Protein AF-A0A1B9MGU3-F1 (afdb_monomer_lite)

pLDDT: mean 87.05, std 15.11, range [39.75, 97.69]

Radius of gyration: 15.38 Å; chains: 1; bounding box: 51×28×33 Å

Foldseek 3Di:
DDKDADPQRKIKDWDAPDPPDPQTAWIWIDGDPDDIWIWGFDADPVSHTAFIATPVRDTQKGWDADPVRHTPDIDGDDDPCPDPPPPPDD

Sequence (90 aa):
MIQETGTNQHSSLYIYTDQNSYEPLARIDKRGSEDEEIFYFHTDLNGAPEELIVASGDIVWECSYQLWGKRIHEIEHESISRTSDIRDNI

Structure (mmCIF, N/CA/C/O backbone):
data_AF-A0A1B9MGU3-F1
#
_entry.id   AF-A0A1B9MGU3-F1
#
loop_
_atom_site.group_PDB
_atom_site.id
_atom_site.type_symbol
_atom_site.label_atom_id
_atom_site.label_alt_id
_atom_site.label_comp_id
_atom_site.label_asym_id
_atom_site.label_entity_id
_atom_site.label_seq_id
_atom_site.pdbx_PDB_ins_code
_atom_site.Cartn_x
_atom_site.Cartn_y
_atom_site.Cartn_z
_atom_site.occupancy
_atom_site.B_iso_or_equiv
_atom_site.auth_seq_id
_atom_site.auth_comp_id
_atom_site.auth_asym_id
_atom_site.auth_atom_id
_atom_site.pdbx_PDB_model_num
ATOM 1 N N . MET A 1 1 ? 2.888 -10.432 7.851 1.00 87.69 1 MET A N 1
ATOM 2 C CA . MET A 1 1 ? 2.094 -9.248 8.246 1.00 87.69 1 MET A CA 1
ATOM 3 C C . MET A 1 1 ? 2.973 -8.348 9.089 1.00 87.69 1 MET A C 1
ATOM 5 O O . MET A 1 1 ? 3.730 -8.874 9.901 1.00 87.69 1 MET A O 1
ATOM 9 N N . ILE A 1 2 ? 2.898 -7.037 8.880 1.00 93.00 2 ILE A N 1
ATOM 10 C CA . ILE A 1 2 ? 3.652 -6.021 9.630 1.00 93.00 2 ILE A CA 1
ATOM 11 C C . ILE A 1 2 ? 2.649 -5.002 10.165 1.00 93.00 2 ILE A C 1
ATOM 13 O O . ILE A 1 2 ? 1.735 -4.622 9.441 1.00 93.00 2 ILE A O 1
ATOM 17 N N . GLN A 1 3 ? 2.805 -4.580 11.420 1.00 93.69 3 GLN A N 1
ATOM 18 C CA . GLN A 1 3 ? 1.980 -3.533 12.016 1.00 93.69 3 GLN A CA 1
ATOM 19 C C . GLN A 1 3 ? 2.830 -2.303 12.320 1.00 93.69 3 GLN A C 1
ATOM 21 O O . GLN A 1 3 ? 3.876 -2.403 12.963 1.00 93.69 3 GLN A O 1
ATOM 26 N N . GLU A 1 4 ? 2.334 -1.145 11.911 1.00 94.06 4 GLU A N 1
ATOM 27 C CA . GLU A 1 4 ? 2.868 0.163 12.260 1.00 94.06 4 GLU A CA 1
ATOM 28 C C . GLU A 1 4 ? 1.900 0.848 13.226 1.00 94.06 4 GLU A C 1
ATOM 30 O O . GLU A 1 4 ? 0.681 0.763 13.080 1.00 94.06 4 GLU A O 1
ATOM 35 N N . THR A 1 5 ? 2.428 1.503 14.260 1.00 92.44 5 THR A N 1
ATOM 36 C CA . THR A 1 5 ? 1.626 2.291 15.207 1.00 92.44 5 THR A CA 1
ATOM 37 C C . THR A 1 5 ? 2.157 3.714 15.220 1.00 92.44 5 THR A C 1
ATOM 39 O O . THR A 1 5 ? 3.307 3.955 15.587 1.00 92.44 5 THR A O 1
ATOM 42 N N . GLY A 1 6 ? 1.318 4.645 14.781 1.00 85.69 6 GLY A N 1
ATOM 43 C CA . GLY A 1 6 ? 1.597 6.071 14.764 1.00 85.69 6 GLY A CA 1
ATOM 44 C C . GLY A 1 6 ? 1.177 6.770 16.057 1.00 85.69 6 GLY A C 1
ATOM 45 O O . GLY A 1 6 ? 0.744 6.164 17.039 1.00 85.69 6 GLY A O 1
ATOM 46 N N . THR A 1 7 ? 1.288 8.095 16.055 1.00 83.50 7 THR A N 1
ATOM 47 C CA . THR A 1 7 ? 0.726 8.939 17.115 1.00 83.50 7 THR A CA 1
ATOM 48 C C . THR A 1 7 ? -0.807 8.987 17.005 1.00 83.50 7 THR A C 1
ATOM 50 O O . THR A 1 7 ? -1.384 8.608 15.989 1.00 83.50 7 THR A O 1
ATOM 53 N N . ASN A 1 8 ? -1.496 9.440 18.058 1.00 82.75 8 ASN A N 1
ATOM 54 C CA . ASN A 1 8 ? -2.960 9.609 18.070 1.00 82.75 8 ASN A CA 1
ATOM 55 C C . ASN A 1 8 ? -3.777 8.324 17.831 1.00 82.75 8 ASN A C 1
ATOM 57 O O . ASN A 1 8 ? -4.841 8.381 17.221 1.00 82.75 8 ASN A O 1
ATOM 61 N N . GLN A 1 9 ? -3.303 7.179 18.336 1.00 86.12 9 GLN A N 1
ATOM 62 C CA . GLN A 1 9 ? -4.002 5.886 18.227 1.00 86.12 9 GLN A CA 1
ATOM 63 C C . GLN A 1 9 ? -4.268 5.459 16.773 1.00 86.12 9 GLN A C 1
ATOM 65 O O . GLN A 1 9 ? -5.234 4.748 16.503 1.00 86.12 9 GLN A O 1
ATOM 70 N N . HIS A 1 10 ? -3.423 5.909 15.843 1.00 92.31 10 HIS A N 1
ATOM 71 C CA . HIS A 1 10 ? -3.441 5.443 14.467 1.00 92.31 10 HIS A CA 1
ATOM 72 C C . HIS A 1 10 ? -2.586 4.179 14.341 1.00 92.31 10 HIS A C 1
ATOM 74 O O . HIS A 1 10 ? -1.438 4.164 14.795 1.00 92.31 10 HIS A O 1
ATOM 80 N N . SER A 1 11 ? -3.112 3.123 13.730 1.00 94.69 11 SER A N 1
ATOM 81 C CA . SER A 1 11 ? -2.338 1.925 13.408 1.00 94.69 11 SER A CA 1
ATOM 82 C C . SER A 1 11 ? -2.671 1.406 12.022 1.00 94.69 11 SER A C 1
ATOM 84 O O . SER A 1 11 ? -3.844 1.373 11.662 1.00 94.69 11 SER A O 1
ATOM 86 N N . SER A 1 12 ? -1.649 0.921 11.325 1.00 95.88 12 SER A N 1
ATOM 87 C CA . SER A 1 12 ? -1.761 0.330 9.994 1.00 95.88 12 SER A CA 1
ATOM 88 C C . SER A 1 12 ? -1.232 -1.099 10.022 1.00 95.88 12 SER A C 1
ATOM 90 O O . SER A 1 12 ? -0.123 -1.350 10.501 1.00 95.88 12 SER A O 1
ATOM 92 N N . LEU A 1 13 ? -2.018 -2.049 9.525 1.00 96.56 13 LEU A N 1
ATOM 93 C CA . LEU A 1 13 ? -1.648 -3.457 9.410 1.00 96.56 13 LEU A CA 1
ATOM 94 C C . LEU A 1 13 ? -1.496 -3.833 7.938 1.00 96.56 13 LEU A C 1
ATOM 96 O O . LEU A 1 13 ? -2.470 -3.833 7.192 1.00 96.56 13 LEU A O 1
ATOM 100 N N . TYR A 1 14 ? -0.282 -4.200 7.540 1.00 95.50 14 TYR A N 1
ATOM 101 C CA . TYR A 1 14 ? 0.050 -4.611 6.182 1.00 95.50 14 TYR A CA 1
ATOM 102 C C . TYR A 1 14 ? 0.008 -6.133 6.042 1.00 95.50 14 TYR A C 1
ATOM 104 O O . TYR A 1 14 ? 0.647 -6.885 6.797 1.00 95.50 14 TYR A O 1
ATOM 112 N N . ILE A 1 15 ? -0.742 -6.582 5.042 1.00 95.81 15 ILE A N 1
ATOM 113 C CA . ILE A 1 15 ? -0.888 -7.973 4.621 1.00 95.81 15 ILE A CA 1
ATOM 114 C C . ILE A 1 15 ? -0.101 -8.144 3.323 1.00 95.81 15 ILE A C 1
ATOM 116 O O . ILE A 1 15 ? -0.206 -7.313 2.428 1.00 95.81 15 ILE A O 1
ATOM 120 N N . TYR A 1 16 ? 0.675 -9.221 3.227 1.00 94.25 16 TYR A N 1
ATOM 121 C CA . TYR A 1 16 ? 1.535 -9.534 2.082 1.00 94.25 16 TYR A CA 1
ATOM 122 C C . TYR A 1 16 ? 1.071 -10.830 1.422 1.00 94.25 16 TYR A C 1
ATOM 124 O O . TYR A 1 16 ? 0.419 -11.648 2.080 1.00 94.25 16 TYR A O 1
ATOM 132 N N . THR A 1 17 ? 1.398 -11.010 0.142 1.00 91.88 17 THR A N 1
ATOM 133 C CA . THR A 1 17 ? 0.919 -12.143 -0.670 1.00 91.88 17 THR A CA 1
ATOM 134 C C . THR A 1 17 ? 1.412 -13.501 -0.164 1.00 91.88 17 THR A C 1
ATOM 136 O O . THR A 1 17 ? 0.657 -14.474 -0.185 1.00 91.88 17 THR A O 1
ATOM 139 N N . ASP A 1 18 ? 2.631 -13.570 0.373 1.00 89.69 18 ASP A N 1
ATOM 140 C CA . ASP A 1 18 ? 3.180 -14.769 1.006 1.00 89.69 18 ASP A CA 1
ATOM 141 C C . ASP A 1 18 ? 4.189 -14.438 2.130 1.00 89.69 18 ASP A C 1
ATOM 143 O O . ASP A 1 18 ? 4.413 -13.279 2.474 1.00 89.69 18 ASP A O 1
ATOM 147 N N . GLN A 1 19 ? 4.758 -15.464 2.775 1.00 84.50 19 GLN A N 1
ATOM 148 C CA . GLN A 1 19 ? 5.667 -15.297 3.922 1.00 84.50 19 GLN A CA 1
ATOM 149 C C . GLN A 1 19 ? 7.066 -14.772 3.554 1.00 84.50 19 GLN A C 1
ATOM 151 O O . GLN A 1 19 ? 7.769 -14.273 4.430 1.00 84.50 19 GLN A O 1
ATOM 156 N N . ASN A 1 20 ? 7.473 -14.907 2.293 1.00 86.44 20 ASN A N 1
ATOM 157 C CA . ASN A 1 20 ? 8.796 -14.559 1.776 1.00 86.44 20 ASN A CA 1
ATOM 158 C C . ASN A 1 20 ? 8.753 -13.415 0.745 1.00 86.44 20 ASN A C 1
ATOM 160 O O . ASN A 1 20 ? 9.797 -13.048 0.204 1.00 86.44 20 ASN A O 1
ATOM 164 N N . SER A 1 21 ? 7.572 -12.861 0.480 1.00 84.50 21 SER A N 1
ATOM 165 C CA . SER A 1 21 ? 7.344 -11.739 -0.418 1.00 84.50 21 SER A CA 1
ATOM 166 C C . SER A 1 21 ? 7.113 -10.448 0.363 1.00 84.50 21 SER A C 1
ATOM 168 O O . SER A 1 21 ? 6.513 -10.433 1.438 1.00 84.50 21 SER A O 1
ATOM 170 N N . TYR A 1 22 ? 7.592 -9.349 -0.212 1.00 87.25 22 TYR A N 1
ATOM 171 C CA . TYR A 1 22 ? 7.301 -7.991 0.246 1.00 87.25 22 TYR A CA 1
ATOM 172 C C . TYR A 1 22 ? 6.227 -7.315 -0.609 1.00 87.25 22 TYR A C 1
ATOM 174 O O . TYR A 1 22 ? 5.965 -6.131 -0.422 1.00 87.25 22 TYR A O 1
ATOM 182 N N . GLU A 1 23 ? 5.600 -8.052 -1.527 1.00 92.75 23 GLU A N 1
ATOM 183 C CA . GLU A 1 23 ? 4.481 -7.562 -2.322 1.00 92.75 23 GLU A CA 1
ATOM 184 C C . GLU A 1 23 ? 3.252 -7.366 -1.417 1.00 92.75 23 GLU A C 1
ATOM 186 O O . GLU A 1 23 ? 2.749 -8.337 -0.827 1.00 92.75 23 GLU A O 1
ATOM 191 N N . PRO A 1 24 ? 2.789 -6.118 -1.238 1.00 94.44 24 PRO A N 1
ATOM 192 C CA . PRO A 1 24 ? 1.657 -5.838 -0.378 1.00 94.44 24 PRO A CA 1
ATOM 193 C C . PRO A 1 24 ? 0.358 -6.272 -1.065 1.00 94.44 24 PRO A C 1
ATOM 195 O O . PRO A 1 24 ? 0.142 -6.013 -2.241 1.00 94.44 24 PRO A O 1
ATOM 198 N N . LEU A 1 25 ? -0.527 -6.908 -0.304 1.00 95.56 25 LEU A N 1
ATOM 199 C CA . LEU A 1 25 ? -1.868 -7.292 -0.743 1.00 95.56 25 LEU A CA 1
ATOM 200 C C . LEU A 1 25 ? -2.910 -6.280 -0.258 1.00 95.56 25 LEU A C 1
ATOM 202 O O . LEU A 1 25 ? -3.759 -5.826 -1.021 1.00 95.56 25 LEU A O 1
ATOM 206 N N . ALA A 1 26 ? -2.853 -5.935 1.029 1.00 97.06 26 ALA A N 1
ATOM 207 C CA . ALA A 1 26 ? -3.826 -5.053 1.658 1.00 97.06 26 ALA A CA 1
ATOM 208 C C . ALA A 1 26 ? -3.229 -4.295 2.849 1.00 97.06 26 ALA A C 1
ATOM 210 O O . ALA A 1 26 ? -2.273 -4.760 3.481 1.00 97.06 26 ALA A O 1
ATOM 211 N N . ARG A 1 27 ? -3.831 -3.151 3.178 1.00 96.62 27 ARG A N 1
ATOM 212 C CA . ARG A 1 27 ? -3.578 -2.378 4.400 1.00 96.62 27 ARG A CA 1
ATOM 213 C C . ARG A 1 27 ? -4.888 -2.201 5.155 1.00 96.62 27 ARG A C 1
ATOM 215 O O . ARG A 1 27 ? -5.902 -1.880 4.546 1.00 96.62 27 ARG A O 1
ATOM 222 N N . ILE A 1 28 ? -4.862 -2.403 6.465 1.00 96.44 28 ILE A N 1
ATOM 223 C CA . ILE A 1 28 ? -5.987 -2.087 7.348 1.00 96.44 28 ILE A CA 1
ATOM 224 C C . ILE A 1 28 ? -5.566 -0.925 8.233 1.00 96.44 28 ILE A C 1
ATOM 226 O O . ILE A 1 28 ? -4.629 -1.079 9.019 1.00 96.44 28 ILE A O 1
ATOM 230 N N . ASP A 1 29 ? -6.251 0.206 8.110 1.00 94.56 29 ASP A N 1
ATOM 231 C CA . ASP A 1 29 ? -6.027 1.374 8.953 1.00 94.56 29 ASP A CA 1
ATOM 232 C C . ASP A 1 29 ? -7.088 1.453 10.047 1.00 94.56 29 ASP A C 1
ATOM 234 O O . ASP A 1 29 ? -8.269 1.172 9.840 1.00 94.56 29 ASP A O 1
ATOM 238 N N . LYS A 1 30 ? -6.649 1.840 11.243 1.00 94.06 30 LYS A N 1
ATOM 239 C CA . LYS A 1 30 ? -7.508 2.062 12.403 1.00 94.06 30 LYS A CA 1
ATOM 240 C C . LYS A 1 30 ? -7.124 3.351 13.090 1.00 94.06 30 LYS A C 1
ATOM 242 O O . LYS A 1 30 ? -5.950 3.551 13.412 1.00 94.06 30 LYS A O 1
ATOM 247 N N . ARG A 1 31 ? -8.117 4.188 13.386 1.00 91.56 31 ARG A N 1
ATOM 248 C CA . ARG A 1 31 ? -7.922 5.463 14.074 1.00 91.56 31 ARG A CA 1
ATOM 249 C C . ARG A 1 31 ? -8.771 5.542 15.338 1.00 91.56 31 ARG A C 1
ATOM 251 O O . ARG A 1 31 ? -9.963 5.823 15.297 1.00 91.56 31 ARG A O 1
ATOM 258 N N . GLY A 1 32 ? -8.143 5.324 16.491 1.00 88.38 32 GLY A N 1
ATOM 259 C CA . GLY A 1 32 ? -8.830 5.395 17.783 1.00 88.38 32 GLY A CA 1
ATOM 260 C C . GLY A 1 32 ? -10.039 4.456 17.854 1.00 88.38 32 GLY A C 1
ATOM 261 O O . GLY A 1 32 ? -9.876 3.236 17.820 1.00 88.38 32 GLY A O 1
ATOM 262 N N . SER A 1 33 ? -11.239 5.031 17.981 1.00 88.00 33 SER A N 1
ATOM 263 C CA . SER A 1 33 ? -12.514 4.305 18.053 1.00 88.00 33 SER A CA 1
ATOM 264 C C . SER A 1 33 ? -13.296 4.263 16.736 1.00 88.00 33 SER A C 1
ATOM 266 O O . SER A 1 33 ? -14.446 3.835 16.754 1.00 88.00 33 SER A O 1
ATOM 268 N N . GLU A 1 34 ? -12.731 4.767 15.637 1.00 89.62 34 GLU A N 1
ATOM 269 C CA . GLU A 1 34 ? -13.340 4.661 14.307 1.00 89.62 34 GLU A CA 1
ATOM 270 C C . GLU A 1 34 ? -13.325 3.204 13.818 1.00 89.62 34 GLU A C 1
ATOM 272 O O . GLU A 1 34 ? -12.533 2.378 14.295 1.00 89.62 34 GLU A O 1
ATOM 277 N N . ASP A 1 35 ? -14.220 2.899 12.877 1.00 91.12 35 ASP A N 1
ATOM 278 C CA . ASP A 1 35 ? -14.233 1.608 12.194 1.00 91.12 35 ASP A CA 1
ATOM 279 C C . ASP A 1 35 ? -12.940 1.415 11.386 1.00 91.12 35 ASP A C 1
ATOM 281 O O . ASP A 1 35 ? -12.289 2.370 10.962 1.00 91.12 35 ASP A O 1
ATOM 285 N N . GLU A 1 36 ? -12.553 0.156 11.200 1.00 93.62 36 GLU A N 1
ATOM 286 C CA . GLU A 1 36 ? -11.361 -0.197 10.430 1.00 93.62 36 GLU A CA 1
ATOM 287 C C . GLU A 1 36 ? -11.615 0.011 8.932 1.00 93.62 36 GLU A C 1
ATOM 289 O O . GLU A 1 36 ? -12.633 -0.436 8.397 1.00 93.62 36 GLU A O 1
ATOM 294 N N . GLU A 1 37 ? -10.671 0.655 8.248 1.00 94.19 37 GLU A N 1
ATOM 295 C CA . GLU A 1 37 ? -10.720 0.875 6.804 1.00 94.19 37 GLU A CA 1
ATOM 296 C C . GLU A 1 37 ? -9.748 -0.072 6.098 1.00 94.19 37 GLU A C 1
ATOM 298 O O . GLU A 1 37 ? -8.581 -0.185 6.475 1.00 94.19 37 GLU A O 1
ATOM 303 N N . ILE A 1 38 ? -10.242 -0.782 5.081 1.00 95.75 38 ILE A N 1
ATOM 304 C CA . ILE A 1 38 ? -9.458 -1.758 4.320 1.00 95.75 38 ILE A CA 1
ATOM 305 C C . ILE A 1 38 ? -9.143 -1.185 2.945 1.00 95.75 38 ILE A C 1
ATOM 307 O O . ILE A 1 38 ? -10.048 -0.826 2.186 1.00 95.75 38 ILE A O 1
ATOM 311 N N . PHE A 1 39 ? -7.857 -1.204 2.616 1.00 97.06 39 PHE A N 1
ATOM 312 C CA . PHE A 1 39 ? -7.318 -0.828 1.323 1.00 97.06 39 PHE A CA 1
ATOM 313 C C . PHE A 1 39 ? -6.648 -2.020 0.645 1.00 97.06 39 PHE A C 1
ATOM 315 O O . PHE A 1 39 ? -6.028 -2.852 1.315 1.00 97.06 39 PHE A O 1
ATOM 322 N N . TYR A 1 40 ? -6.710 -2.069 -0.681 1.00 97.69 40 TYR A N 1
ATOM 323 C CA . TYR A 1 40 ? -6.076 -3.096 -1.505 1.00 97.69 40 TYR A CA 1
ATOM 324 C C . TYR A 1 40 ? -5.053 -2.462 -2.438 1.00 97.69 40 TYR A C 1
ATOM 326 O O . TYR A 1 40 ? -5.320 -1.422 -3.039 1.00 97.69 40 TYR A O 1
ATOM 334 N N . PHE A 1 41 ? -3.886 -3.091 -2.545 1.00 97.50 41 PHE A N 1
ATOM 335 C CA . PHE A 1 41 ? -2.834 -2.641 -3.448 1.00 97.50 41 PHE A CA 1
ATOM 336 C C . PHE A 1 41 ? -2.979 -3.306 -4.814 1.00 97.50 41 PHE A C 1
ATOM 338 O O . PHE A 1 41 ? -3.227 -4.508 -4.901 1.00 97.50 41 PHE A O 1
ATOM 345 N N . HIS A 1 42 ? -2.754 -2.527 -5.866 1.00 97.00 42 HIS A N 1
ATOM 346 C CA . HIS A 1 42 ? -2.428 -3.037 -7.191 1.00 97.00 42 HIS A CA 1
ATOM 347 C C . HIS A 1 42 ? -0.952 -2.754 -7.456 1.00 97.00 42 HIS A C 1
ATOM 349 O O . HIS A 1 42 ? -0.487 -1.631 -7.261 1.00 97.00 42 HIS A O 1
ATOM 355 N N . THR A 1 43 ? -0.208 -3.785 -7.840 1.00 94.88 43 THR A N 1
ATOM 356 C CA . THR A 1 43 ? 1.250 -3.758 -7.973 1.00 94.88 43 THR A CA 1
ATOM 357 C C . THR A 1 43 ? 1.682 -4.032 -9.412 1.00 94.88 43 THR A C 1
ATOM 359 O O . THR A 1 43 ? 1.073 -4.841 -10.115 1.00 94.88 43 THR A O 1
ATOM 362 N N . ASP A 1 44 ? 2.771 -3.392 -9.839 1.00 91.44 44 ASP A N 1
ATOM 363 C CA . ASP A 1 44 ? 3.517 -3.791 -11.037 1.00 91.44 44 ASP A CA 1
ATOM 364 C C . ASP A 1 44 ? 4.227 -5.143 -10.792 1.00 91.44 44 ASP A C 1
ATOM 366 O O . ASP A 1 44 ? 4.385 -5.602 -9.658 1.00 91.44 44 ASP A O 1
ATOM 370 N N . LEU A 1 45 ? 4.724 -5.781 -11.853 1.00 87.62 45 LEU A N 1
ATOM 371 C CA . LEU A 1 45 ? 5.403 -7.082 -11.855 1.00 87.62 45 LEU A CA 1
ATOM 372 C C . LEU A 1 45 ? 6.594 -7.181 -10.891 1.00 87.62 45 LEU A C 1
ATOM 374 O O . LEU A 1 45 ? 6.991 -8.281 -10.511 1.00 87.62 45 LEU A O 1
ATOM 378 N N . ASN A 1 46 ? 7.210 -6.054 -10.536 1.00 87.44 46 ASN A N 1
ATOM 379 C CA . ASN A 1 46 ? 8.321 -5.994 -9.584 1.00 87.44 46 ASN A CA 1
ATOM 380 C C . ASN A 1 46 ? 7.867 -5.772 -8.124 1.00 87.44 46 ASN A C 1
ATOM 382 O O . ASN A 1 46 ? 8.722 -5.640 -7.247 1.00 87.44 46 ASN A O 1
ATOM 386 N N . GLY A 1 47 ? 6.557 -5.718 -7.868 1.00 88.88 47 GLY A N 1
ATOM 387 C CA . GLY A 1 47 ? 5.956 -5.467 -6.559 1.00 88.88 47 GLY A CA 1
ATOM 388 C C . GLY A 1 47 ? 5.837 -3.987 -6.180 1.00 88.88 47 GLY A C 1
ATOM 389 O O . GLY A 1 47 ? 5.480 -3.693 -5.039 1.00 88.88 47 GLY A O 1
ATOM 390 N N . ALA A 1 48 ? 6.147 -3.047 -7.082 1.00 92.00 48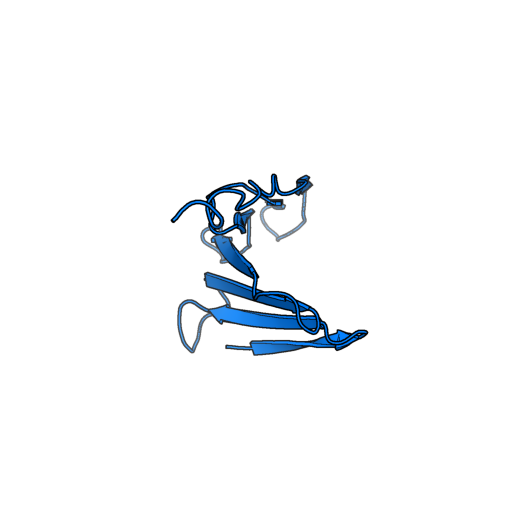 ALA 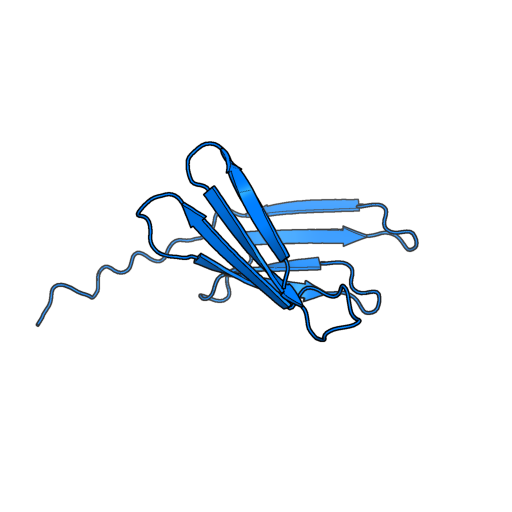A N 1
ATOM 391 C CA . ALA A 1 48 ? 5.942 -1.622 -6.833 1.00 92.00 48 ALA A CA 1
ATOM 392 C C . ALA A 1 48 ? 4.434 -1.300 -6.820 1.00 92.00 48 ALA A C 1
ATOM 394 O O . ALA A 1 48 ? 3.743 -1.668 -7.766 1.00 92.00 48 ALA A O 1
ATOM 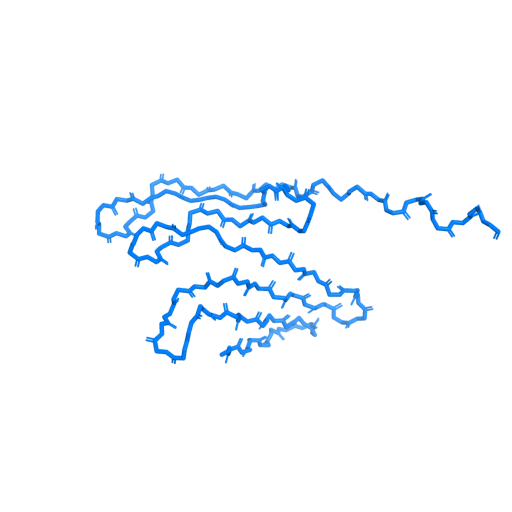395 N N . PRO A 1 49 ? 3.906 -0.636 -5.777 1.00 95.00 49 PRO A N 1
ATOM 396 C CA . PRO A 1 49 ? 2.483 -0.318 -5.693 1.00 95.00 49 PRO A CA 1
ATOM 397 C C . PRO A 1 49 ? 2.117 0.801 -6.673 1.00 95.00 49 PRO A C 1
ATOM 399 O O . PRO A 1 49 ? 2.634 1.904 -6.550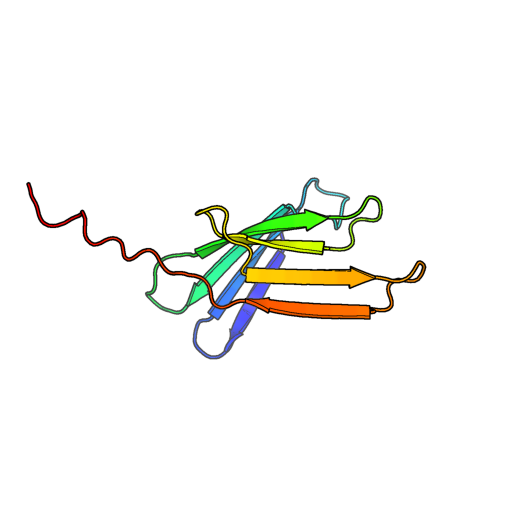 1.00 95.00 49 PRO A O 1
ATOM 402 N N . GLU A 1 50 ? 1.218 0.538 -7.616 1.00 97.00 50 GLU A N 1
ATOM 403 C CA . GLU A 1 50 ? 0.740 1.521 -8.597 1.00 97.00 50 GLU A CA 1
ATOM 404 C C . GLU A 1 50 ? -0.583 2.162 -8.185 1.00 97.00 50 GLU A C 1
ATOM 406 O O . GLU A 1 50 ? -0.789 3.338 -8.461 1.00 97.00 50 GLU A O 1
ATOM 411 N N . GLU A 1 51 ? -1.458 1.438 -7.485 1.00 97.69 51 GLU A N 1
ATOM 412 C CA . GLU A 1 51 ? -2.741 1.972 -7.015 1.00 97.69 51 GLU A CA 1
ATOM 413 C C . GLU A 1 51 ? -3.067 1.458 -5.609 1.00 97.69 51 GLU A C 1
ATOM 415 O O . GLU A 1 51 ? -2.696 0.344 -5.217 1.00 97.69 51 GLU A O 1
ATOM 420 N N . LEU A 1 52 ? -3.800 2.274 -4.857 1.00 97.31 52 LEU A N 1
ATOM 421 C CA . LEU A 1 52 ? -4.443 1.912 -3.604 1.00 97.31 52 LEU A CA 1
ATOM 422 C C . LEU A 1 52 ? -5.942 2.166 -3.751 1.00 97.31 52 LEU A C 1
ATOM 424 O O . LEU A 1 52 ? -6.357 3.297 -4.016 1.00 97.31 52 LEU A O 1
ATOM 428 N N . ILE A 1 53 ? -6.745 1.124 -3.557 1.00 97.06 53 ILE A N 1
ATOM 429 C CA . ILE A 1 53 ? -8.204 1.203 -3.662 1.00 97.06 53 ILE A CA 1
ATOM 430 C C . ILE A 1 53 ? -8.867 0.906 -2.322 1.00 97.06 53 ILE A C 1
ATOM 432 O O . ILE A 1 53 ? -8.405 0.052 -1.564 1.00 97.06 53 ILE A O 1
ATOM 436 N N . VAL A 1 54 ? -9.974 1.583 -2.038 1.00 95.19 54 VAL A N 1
ATOM 437 C CA . VAL A 1 54 ? -10.845 1.252 -0.899 1.00 95.19 54 VAL A CA 1
ATOM 438 C C . VAL A 1 54 ? -11.787 0.102 -1.246 1.00 95.19 54 VAL A C 1
ATOM 440 O O . VAL A 1 54 ? -11.961 -0.269 -2.406 1.00 95.19 54 VAL A O 1
ATOM 443 N N . ALA A 1 55 ? -12.460 -0.453 -0.237 1.00 91.69 55 ALA A N 1
ATOM 444 C CA . ALA A 1 55 ? -13.409 -1.552 -0.415 1.00 91.69 55 ALA A CA 1
ATOM 445 C C . ALA A 1 55 ? -14.579 -1.257 -1.384 1.00 91.69 55 ALA A C 1
ATOM 447 O O . ALA A 1 55 ? -15.173 -2.199 -1.908 1.00 91.69 55 ALA A O 1
ATOM 448 N N . SER A 1 56 ? -14.919 0.013 -1.642 1.00 91.12 56 SER A N 1
ATOM 449 C CA . SER A 1 56 ? -15.917 0.393 -2.658 1.00 91.12 56 SER A CA 1
ATOM 450 C C . SER A 1 56 ? -15.419 0.234 -4.100 1.00 91.12 56 SER A C 1
ATOM 452 O O . SER A 1 56 ? -16.238 0.244 -5.019 1.00 91.12 56 SER A O 1
ATOM 454 N N . GLY A 1 57 ? -14.108 0.065 -4.295 1.00 92.06 57 GLY A N 1
ATOM 455 C CA . GLY A 1 57 ? -13.444 0.030 -5.597 1.00 92.06 57 GLY A CA 1
ATOM 456 C C . GLY A 1 57 ? -12.961 1.395 -6.093 1.00 92.06 57 GLY A C 1
ATOM 457 O O . GLY A 1 57 ? -12.469 1.475 -7.215 1.00 92.06 57 GLY A O 1
ATOM 458 N N . ASP A 1 58 ? -13.096 2.456 -5.294 1.00 95.44 58 ASP A N 1
ATOM 459 C CA . ASP A 1 58 ? -12.578 3.780 -5.645 1.00 95.44 58 ASP A CA 1
ATOM 460 C C . ASP A 1 58 ? -11.059 3.848 -5.396 1.00 95.44 58 ASP A C 1
ATOM 462 O O . ASP A 1 58 ? -10.568 3.373 -4.367 1.00 95.44 58 ASP A O 1
ATOM 466 N N . ILE A 1 59 ? -10.319 4.449 -6.333 1.00 95.75 59 ILE A N 1
ATOM 467 C CA . ILE A 1 59 ? -8.881 4.723 -6.190 1.00 95.75 59 ILE A CA 1
ATOM 468 C C . ILE A 1 59 ? -8.703 5.916 -5.254 1.00 95.75 59 ILE A C 1
ATOM 470 O O . ILE A 1 59 ? -9.310 6.967 -5.459 1.00 95.75 59 ILE A O 1
ATOM 474 N N . VAL A 1 60 ? -7.858 5.748 -4.239 1.00 96.38 60 VAL A N 1
ATOM 475 C CA . VAL A 1 60 ? -7.529 6.789 -3.249 1.00 96.38 60 VAL A CA 1
ATOM 476 C C . VAL A 1 60 ? -6.099 7.291 -3.389 1.00 96.38 60 VAL A C 1
ATOM 478 O O . VAL A 1 60 ? -5.768 8.382 -2.933 1.00 96.38 60 VAL A O 1
ATOM 481 N N . TRP A 1 61 ? -5.244 6.511 -4.042 1.00 97.12 61 TRP A N 1
ATOM 482 C CA . TRP A 1 61 ? -3.880 6.895 -4.368 1.00 97.12 61 TRP A CA 1
ATOM 483 C C . TRP A 1 61 ? -3.413 6.133 -5.605 1.00 97.12 6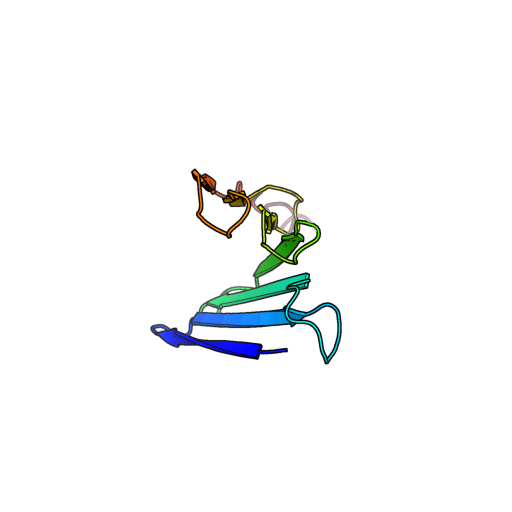1 TRP A C 1
ATOM 485 O O . TRP A 1 61 ? -3.724 4.950 -5.747 1.00 97.12 61 TRP A O 1
ATOM 495 N N . GLU A 1 62 ? -2.650 6.794 -6.467 1.00 97.56 62 GLU A N 1
ATOM 496 C CA . GLU A 1 62 ? -1.984 6.169 -7.609 1.00 97.56 62 GLU A CA 1
ATOM 497 C C . GLU A 1 62 ? -0.569 6.721 -7.808 1.00 97.56 62 GLU A C 1
ATOM 499 O O . GLU A 1 62 ? -0.271 7.884 -7.512 1.00 97.56 62 GLU A O 1
ATOM 504 N N . CYS A 1 63 ? 0.320 5.888 -8.341 1.00 97.12 63 CYS A N 1
ATOM 505 C CA . CYS A 1 63 ? 1.694 6.244 -8.637 1.00 97.12 63 CYS A CA 1
ATOM 506 C C . CYS A 1 63 ? 2.215 5.519 -9.877 1.00 97.12 63 CYS A C 1
ATOM 508 O O . CYS A 1 63 ? 1.882 4.372 -10.150 1.00 97.12 63 CYS A O 1
ATOM 510 N N . SER A 1 64 ? 3.097 6.185 -10.619 1.00 95.44 64 SER A N 1
ATOM 511 C CA . SER A 1 64 ? 3.829 5.570 -11.726 1.00 95.44 64 SER A CA 1
ATOM 512 C C . SER A 1 64 ? 5.331 5.722 -11.528 1.00 95.44 64 SER A C 1
ATOM 514 O O . SER A 1 64 ? 5.813 6.737 -11.004 1.00 95.44 64 SER A O 1
ATOM 516 N N . TYR A 1 65 ? 6.090 4.739 -12.010 1.00 94.44 65 TYR A N 1
ATOM 517 C CA . TYR A 1 65 ? 7.530 4.632 -11.784 1.00 94.44 65 TYR A CA 1
ATOM 518 C C . TYR A 1 65 ? 8.324 4.562 -13.094 1.00 94.44 65 TYR A C 1
ATOM 520 O O . TYR A 1 65 ? 7.880 4.037 -14.110 1.00 94.44 65 TYR A O 1
ATOM 528 N N . GLN A 1 66 ? 9.553 5.074 -13.069 1.00 92.38 66 GLN A N 1
ATOM 529 C CA . GLN A 1 66 ? 10.589 4.716 -14.042 1.00 92.38 66 GLN A CA 1
ATOM 530 C C . GLN A 1 66 ? 11.198 3.348 -13.708 1.00 92.38 66 GLN A C 1
ATOM 532 O O . GLN A 1 66 ? 11.085 2.870 -12.583 1.00 92.38 66 GLN A O 1
ATOM 537 N N . LEU A 1 67 ? 11.958 2.785 -14.657 1.00 84.88 67 LEU A N 1
ATOM 538 C CA . LEU A 1 67 ? 12.570 1.446 -14.589 1.00 84.88 67 LEU A CA 1
ATOM 539 C C . LEU A 1 67 ? 13.378 1.147 -13.305 1.00 84.88 67 LEU A C 1
ATOM 541 O O . LEU A 1 67 ? 13.552 -0.012 -12.951 1.00 84.88 67 LEU A O 1
ATOM 545 N N . TRP A 1 68 ? 13.858 2.175 -12.599 1.00 86.38 68 TRP A N 1
ATOM 546 C CA . TRP A 1 68 ? 14.617 2.039 -11.348 1.00 86.38 68 TRP A CA 1
ATOM 547 C C . TRP A 1 68 ? 13.877 2.583 -10.117 1.00 86.38 68 TRP A C 1
ATOM 549 O O . TRP A 1 68 ? 14.503 3.060 -9.174 1.00 86.38 68 TRP A O 1
ATOM 559 N N . GLY A 1 69 ? 12.543 2.568 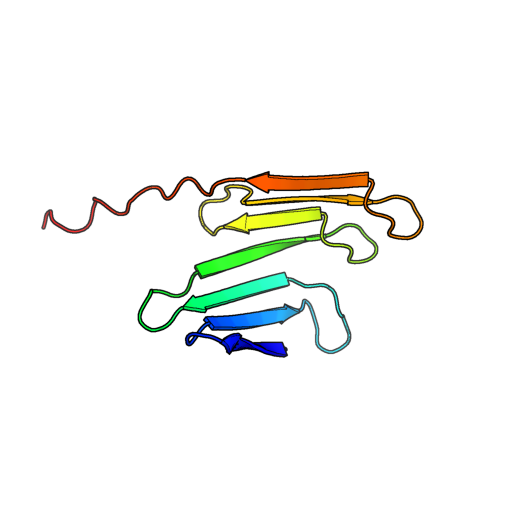-10.138 1.00 88.31 69 GLY A N 1
ATOM 560 C CA . GLY A 1 69 ? 11.705 2.918 -8.987 1.00 88.31 69 GLY A CA 1
ATOM 561 C C . GLY A 1 69 ? 11.601 4.417 -8.699 1.00 88.31 69 GLY A C 1
ATOM 562 O O . GLY A 1 69 ? 11.050 4.815 -7.674 1.00 88.31 69 GLY A O 1
ATOM 563 N N . LYS A 1 70 ? 12.106 5.284 -9.588 1.00 92.88 70 LYS A N 1
ATOM 564 C CA . LYS A 1 70 ? 11.881 6.727 -9.457 1.00 92.88 70 LYS A CA 1
ATOM 565 C C . LYS A 1 70 ? 10.423 7.039 -9.792 1.00 92.88 70 LYS A C 1
ATOM 567 O O . LYS A 1 70 ? 10.019 6.851 -10.937 1.00 92.88 70 LYS A O 1
ATOM 572 N N . ARG A 1 71 ? 9.678 7.573 -8.820 1.00 94.00 71 ARG A N 1
ATOM 573 C CA . ARG A 1 71 ? 8.314 8.082 -9.023 1.00 94.00 71 ARG A CA 1
ATOM 574 C C . ARG A 1 71 ? 8.311 9.205 -10.062 1.00 94.00 71 ARG A C 1
ATOM 576 O O . ARG A 1 71 ? 9.130 10.125 -9.985 1.00 94.00 71 ARG A O 1
ATOM 583 N N . ILE A 1 72 ? 7.416 9.110 -11.040 1.00 95.38 72 ILE A N 1
ATOM 584 C CA . ILE A 1 72 ? 7.177 10.145 -12.062 1.00 95.38 72 ILE A CA 1
ATOM 585 C C . ILE A 1 72 ? 5.845 10.855 -11.867 1.00 95.38 72 ILE A C 1
ATOM 587 O O . ILE A 1 72 ? 5.711 12.005 -12.276 1.00 95.38 72 ILE A O 1
ATOM 591 N N . HIS A 1 73 ? 4.894 10.176 -11.239 1.00 95.06 73 HIS A N 1
ATOM 592 C CA . HIS A 1 73 ? 3.554 10.659 -10.983 1.00 95.06 73 HIS A CA 1
ATOM 593 C C . HIS A 1 73 ? 3.082 10.073 -9.662 1.00 95.06 73 HIS A C 1
ATOM 595 O O . HIS A 1 73 ? 3.378 8.914 -9.385 1.00 95.06 73 HIS A O 1
ATOM 601 N N . GLU A 1 74 ? 2.415 10.879 -8.849 1.00 96.69 74 GLU A N 1
ATOM 602 C CA . GLU A 1 74 ? 1.852 10.474 -7.567 1.00 96.69 74 GLU A CA 1
ATOM 603 C C . GLU A 1 74 ? 0.650 11.380 -7.299 1.00 96.69 74 GLU A C 1
ATOM 605 O O . GLU A 1 74 ? 0.801 12.605 -7.274 1.00 96.69 74 GLU A O 1
ATOM 610 N N . ILE A 1 75 ? -0.533 10.786 -7.172 1.00 96.69 75 ILE A N 1
ATOM 611 C CA . ILE A 1 75 ? -1.780 11.497 -6.892 1.00 96.69 75 ILE A CA 1
ATOM 612 C C . ILE A 1 75 ? -2.450 10.850 -5.687 1.00 96.69 75 ILE A C 1
ATOM 614 O O . ILE A 1 75 ? -2.604 9.635 -5.628 1.00 96.69 75 ILE A O 1
ATOM 618 N N . GLU A 1 76 ? -2.883 11.688 -4.748 1.00 95.62 76 GLU A N 1
ATOM 619 C CA . GLU A 1 76 ? -3.866 11.332 -3.728 1.00 95.62 76 GLU A CA 1
ATOM 620 C C . GLU A 1 76 ? -5.246 11.797 -4.200 1.00 95.62 76 GLU A C 1
ATOM 622 O O . GLU A 1 76 ? -5.418 12.941 -4.634 1.00 95.62 76 GLU A O 1
ATOM 627 N N . HIS A 1 77 ? -6.229 10.910 -4.119 1.00 91.62 77 HIS A N 1
ATOM 628 C CA . HIS A 1 77 ? -7.619 11.198 -4.435 1.00 91.62 77 HIS A CA 1
ATOM 629 C C . HIS A 1 77 ? -8.415 11.302 -3.136 1.00 91.62 77 HIS A C 1
ATOM 631 O O . HIS A 1 77 ? -8.209 10.532 -2.199 1.00 91.62 77 HIS A O 1
ATOM 637 N N . GLU A 1 78 ? -9.365 12.234 -3.078 1.00 82.44 78 GLU A N 1
ATOM 638 C CA . GLU A 1 78 ? -10.355 12.219 -2.005 1.00 82.44 78 GLU A CA 1
ATOM 639 C C . GLU A 1 78 ? -11.266 11.001 -2.192 1.00 82.44 78 GLU A C 1
ATOM 641 O O . GLU A 1 78 ? -11.979 10.896 -3.195 1.00 82.44 78 GLU A O 1
ATOM 646 N N . SER A 1 79 ? -11.254 10.082 -1.224 1.00 67.06 79 SER A N 1
ATOM 647 C CA . SER A 1 79 ? -12.202 8.972 -1.192 1.00 67.06 79 SER A CA 1
ATOM 648 C C . SER A 1 79 ? -13.622 9.526 -1.168 1.00 67.06 79 SER A C 1
ATOM 650 O O . SER A 1 79 ? -13.994 10.287 -0.269 1.00 67.06 79 SER A O 1
ATOM 652 N N . ILE A 1 80 ? -14.453 9.116 -2.125 1.00 59.44 80 ILE A N 1
ATOM 653 C CA . ILE A 1 80 ? -15.885 9.399 -2.064 1.00 59.44 80 ILE A CA 1
ATOM 654 C C . ILE A 1 80 ? -16.471 8.442 -1.030 1.00 59.44 80 ILE A C 1
ATOM 656 O O . ILE A 1 80 ? -16.914 7.342 -1.358 1.00 59.44 80 ILE A O 1
ATOM 660 N N . SER A 1 81 ? -16.483 8.858 0.236 1.00 54.56 81 SER A N 1
ATOM 661 C CA . SER A 1 81 ? -17.229 8.161 1.279 1.00 54.56 81 SER A CA 1
ATOM 662 C C . SER A 1 81 ? -18.700 8.159 0.883 1.00 54.56 81 SER A C 1
ATOM 664 O O . SER A 1 81 ? -19.420 9.140 1.075 1.00 54.56 81 SER A O 1
ATOM 666 N N . ARG A 1 82 ? -19.164 7.063 0.279 1.00 55.03 82 ARG A N 1
ATOM 667 C CA . ARG A 1 82 ? -20.584 6.849 0.020 1.00 55.03 82 ARG A CA 1
ATOM 668 C C . ARG A 1 82 ? -21.210 6.541 1.376 1.00 55.03 82 ARG A C 1
ATOM 670 O O . ARG A 1 82 ? -21.243 5.387 1.793 1.00 55.03 82 ARG A O 1
ATOM 677 N N . THR A 1 83 ? -21.596 7.602 2.086 1.00 44.16 83 THR A N 1
ATOM 678 C CA . THR A 1 83 ? -22.176 7.560 3.428 1.00 44.16 83 THR A CA 1
ATOM 679 C C . THR A 1 83 ? -23.176 6.418 3.516 1.00 44.16 83 THR A C 1
ATOM 681 O O . THR A 1 83 ? -24.102 6.306 2.709 1.00 44.16 83 THR A O 1
ATOM 684 N N . SER A 1 84 ? -22.964 5.539 4.488 1.00 49.03 84 SER A N 1
ATOM 685 C CA . SER A 1 84 ? -23.874 4.467 4.856 1.00 49.03 84 SER A CA 1
ATOM 686 C C . SER A 1 84 ? -25.139 5.039 5.508 1.00 49.03 84 SER A C 1
ATOM 688 O O . SER A 1 84 ? -25.400 4.788 6.678 1.00 49.03 84 SER A O 1
ATOM 690 N N . ASP A 1 85 ? -25.946 5.778 4.747 1.00 48.34 85 ASP A N 1
ATOM 691 C CA . ASP A 1 85 ? -27.240 6.334 5.172 1.00 48.34 85 ASP A CA 1
ATOM 692 C C . ASP A 1 85 ? -28.396 5.314 5.050 1.00 48.34 85 ASP A C 1
ATOM 694 O O . ASP A 1 85 ? -29.566 5.684 5.013 1.00 48.34 85 ASP A O 1
ATOM 698 N N . ILE A 1 86 ? -28.111 4.006 4.968 1.00 48.97 86 ILE A N 1
ATOM 699 C CA . ILE A 1 86 ? -29.145 2.966 4.749 1.00 48.97 86 ILE A CA 1
ATOM 700 C C . ILE A 1 86 ? -29.439 2.137 6.016 1.00 48.97 86 ILE A C 1
ATOM 702 O O . ILE A 1 86 ? -30.178 1.159 5.957 1.00 48.97 86 ILE A O 1
ATOM 706 N N . ARG A 1 87 ? -28.911 2.490 7.197 1.00 45.91 87 ARG A N 1
ATOM 707 C CA . ARG A 1 87 ? -29.112 1.660 8.407 1.00 45.91 87 ARG A CA 1
ATOM 708 C C . ARG A 1 87 ? -30.262 2.047 9.345 1.00 45.91 87 ARG A C 1
ATOM 710 O O . ARG A 1 87 ? -30.553 1.246 10.223 1.00 45.91 87 ARG A O 1
ATOM 717 N N . ASP A 1 88 ? -31.005 3.124 9.086 1.00 48.25 88 ASP A N 1
ATOM 718 C CA . ASP A 1 88 ? -32.087 3.571 9.991 1.00 48.25 88 ASP A CA 1
ATOM 719 C C . ASP A 1 88 ? -33.521 3.342 9.468 1.00 48.25 88 ASP A C 1
ATOM 721 O O . ASP A 1 88 ? -34.434 4.086 9.818 1.00 48.25 88 ASP A O 1
ATOM 725 N N . ASN A 1 89 ? -33.771 2.323 8.634 1.00 39.75 89 ASN A N 1
ATOM 726 C CA . ASN A 1 89 ? -35.140 2.050 8.162 1.00 39.75 89 ASN A CA 1
ATOM 727 C C . ASN A 1 89 ? -35.545 0.567 8.183 1.00 39.75 89 ASN A C 1
ATOM 729 O O . ASN A 1 89 ? -35.905 0.010 7.142 1.00 39.75 89 ASN A O 1
ATOM 733 N N . ILE A 1 90 ? -35.502 -0.053 9.370 1.00 44.41 90 ILE A N 1
ATOM 734 C CA . ILE A 1 90 ? -36.322 -1.224 9.743 1.00 44.41 90 ILE A CA 1
ATOM 735 C C . ILE A 1 90 ? -36.824 -1.040 11.175 1.00 44.41 90 ILE A C 1
ATOM 737 O O . ILE A 1 90 ? -35.979 -0.759 12.053 1.00 44.41 90 ILE A O 1
#

Secondary structure (DSSP, 8-state):
-EEEE-STTEEEEEEESSSS---EEEEEEEETTSPPEEEEEEE-TTS-EEEEEETTS-EEEEEEE-TTS-EEEEEE--------TTSS--